Protein AF-A0AAN4WPJ8-F1 (afdb_monomer_lite)

Secondary structure (DSSP, 8-state):
-----PPPSEEE-S-EEEETTEEEEE---EEE-TT-EEEEE--TTSSGGG----SSSEEEEES-HHHHHHH-SEEEEEETTEEEEEE-HHHHHH-HHHIIIII--

Sequence (105 aa):
MAVAEGIPTLELRDPRKRFGKTEIICGANLAVKAGERVAIIGPNGAGKSTIRASGESVLLIEQKLTIAMRISDRALAMGHGSIVFDGTPEGLRENTAVRKEWLEV

pLDDT: mean 72.16, std 12.81, range [36.03, 90.69]

Structure (mmCIF, N/CA/C/O backbone):
data_AF-A0AAN4WPJ8-F1
#
_entry.id   AF-A0AAN4WPJ8-F1
#
loop_
_atom_site.group_PDB
_atom_site.id
_atom_site.type_symbol
_atom_site.label_atom_id
_atom_site.label_alt_id
_atom_site.label_comp_id
_atom_site.label_asym_id
_atom_site.label_entity_id
_atom_site.label_seq_id
_atom_site.pdbx_PDB_ins_code
_atom_site.Cartn_x
_atom_site.Cartn_y
_atom_site.Cartn_z
_atom_site.occupancy
_atom_site.B_iso_or_equiv
_atom_site.auth_seq_id
_atom_site.auth_comp_id
_atom_site.auth_asym_id
_atom_site.auth_atom_id
_atom_site.pdbx_PDB_model_num
ATOM 1 N N . MET A 1 1 ? -11.169 -14.046 27.535 1.00 36.03 1 MET A N 1
ATOM 2 C CA . MET A 1 1 ? -12.168 -13.641 26.525 1.00 36.03 1 MET A CA 1
ATOM 3 C C . MET A 1 1 ? -11.403 -13.248 25.276 1.00 36.03 1 MET A C 1
ATOM 5 O O . MET A 1 1 ? -10.632 -12.302 25.344 1.00 36.03 1 MET A O 1
ATOM 9 N N . ALA A 1 2 ? -11.505 -14.032 24.204 1.00 40.78 2 ALA A N 1
ATOM 10 C CA . ALA A 1 2 ? -10.863 -13.708 22.934 1.00 40.78 2 ALA A CA 1
ATOM 11 C C . ALA A 1 2 ? -11.732 -12.672 22.216 1.00 40.78 2 ALA A C 1
ATOM 13 O O . ALA A 1 2 ? -12.937 -12.879 22.067 1.00 40.78 2 ALA A O 1
ATOM 14 N N . VAL A 1 3 ? -11.143 -11.542 21.834 1.00 43.53 3 VAL A N 1
ATOM 15 C CA . VAL A 1 3 ? -11.810 -10.562 20.977 1.00 43.53 3 VAL A CA 1
ATOM 16 C C . VAL A 1 3 ? -12.030 -11.257 19.637 1.00 43.53 3 VAL A C 1
ATOM 18 O O . VAL A 1 3 ? -11.067 -11.713 19.024 1.00 43.53 3 VAL A O 1
ATOM 21 N N . ALA A 1 4 ? -13.284 -11.414 19.216 1.00 46.00 4 ALA A N 1
ATOM 22 C CA . ALA A 1 4 ? -13.589 -11.916 17.886 1.00 46.00 4 ALA A CA 1
ATOM 23 C C . ALA A 1 4 ? -13.116 -10.861 16.879 1.00 46.00 4 ALA A C 1
ATOM 25 O O . ALA A 1 4 ? -13.798 -9.864 16.644 1.00 46.00 4 ALA A O 1
ATOM 26 N N . GLU A 1 5 ? -11.916 -11.037 16.329 1.00 56.94 5 GLU A N 1
ATOM 27 C CA . GLU A 1 5 ? -11.516 -10.298 15.141 1.00 56.94 5 GLU A CA 1
ATOM 28 C C . GLU A 1 5 ? -12.482 -10.697 14.021 1.00 56.94 5 GLU A C 1
ATOM 30 O O . GLU A 1 5 ? -12.512 -11.849 13.595 1.00 56.94 5 GLU A O 1
ATOM 35 N N . GLY A 1 6 ? -13.360 -9.766 13.637 1.00 60.84 6 GLY A N 1
ATOM 36 C CA . GLY A 1 6 ? -14.425 -10.019 12.669 1.00 60.84 6 GLY A CA 1
ATOM 37 C C . GLY A 1 6 ? -13.895 -10.616 11.363 1.00 60.84 6 GLY A C 1
ATOM 38 O O . GLY A 1 6 ? -12.833 -10.217 10.883 1.00 60.84 6 GLY A O 1
ATOM 39 N N . ILE A 1 7 ? -14.653 -11.565 10.802 1.00 68.19 7 ILE A N 1
ATOM 40 C CA . ILE A 1 7 ? -14.337 -12.239 9.536 1.00 68.19 7 ILE A CA 1
ATOM 41 C C . ILE A 1 7 ? -14.136 -11.169 8.448 1.00 68.19 7 ILE A C 1
ATOM 43 O O . ILE A 1 7 ? -15.015 -10.317 8.284 1.00 68.19 7 ILE A O 1
ATOM 47 N N . PRO A 1 8 ? -13.001 -11.171 7.725 1.00 65.25 8 PRO A N 1
ATOM 48 C CA . PRO A 1 8 ? -12.777 -10.213 6.654 1.00 65.25 8 PRO A CA 1
ATOM 49 C C . PRO A 1 8 ? -13.790 -10.450 5.532 1.00 65.25 8 PRO A C 1
ATOM 51 O O . PRO A 1 8 ? -13.975 -11.577 5.076 1.00 65.25 8 PRO A O 1
ATOM 54 N N . THR A 1 9 ? -14.442 -9.380 5.082 1.00 70.75 9 THR A N 1
ATOM 55 C CA . THR A 1 9 ? -15.376 -9.427 3.948 1.00 70.75 9 THR A CA 1
ATOM 56 C C . THR A 1 9 ? -14.636 -9.637 2.631 1.00 70.75 9 THR A C 1
ATOM 58 O O . THR A 1 9 ? -15.155 -10.262 1.711 1.00 70.75 9 THR A O 1
ATOM 61 N N . LEU A 1 10 ? -13.398 -9.147 2.553 1.00 74.19 10 LEU A N 1
ATOM 62 C CA . LEU A 1 10 ? -12.506 -9.365 1.429 1.00 74.19 10 LEU A CA 1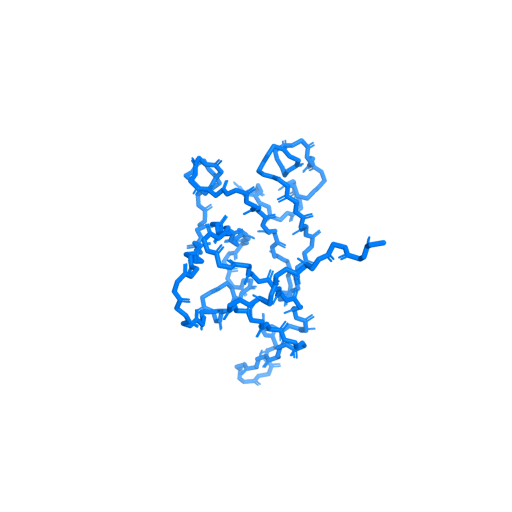
ATOM 63 C C . LEU A 1 10 ? -11.170 -9.894 1.935 1.00 74.19 10 LEU A C 1
ATOM 65 O O . LEU A 1 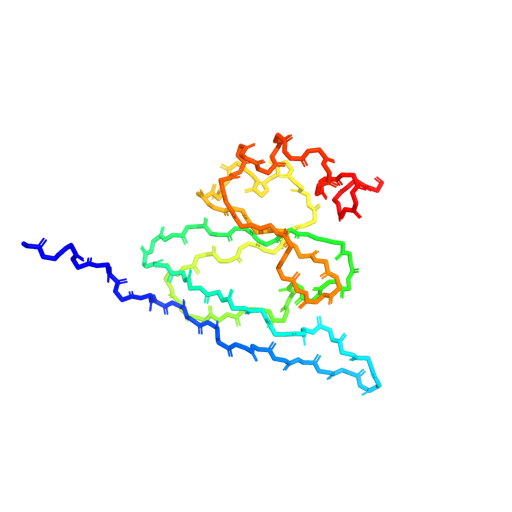10 ? -10.536 -9.286 2.795 1.00 74.19 10 LEU A O 1
ATOM 69 N N . GLU A 1 11 ? -10.711 -10.990 1.342 1.00 80.19 11 GLU A N 1
ATOM 70 C CA . GLU A 1 11 ? -9.386 -11.527 1.593 1.00 80.19 11 GLU A CA 1
ATOM 71 C C . GLU A 1 11 ? -8.681 -11.928 0.293 1.00 80.19 11 GLU A C 1
ATOM 73 O O . GLU A 1 11 ? -9.228 -12.628 -0.558 1.00 80.19 11 GL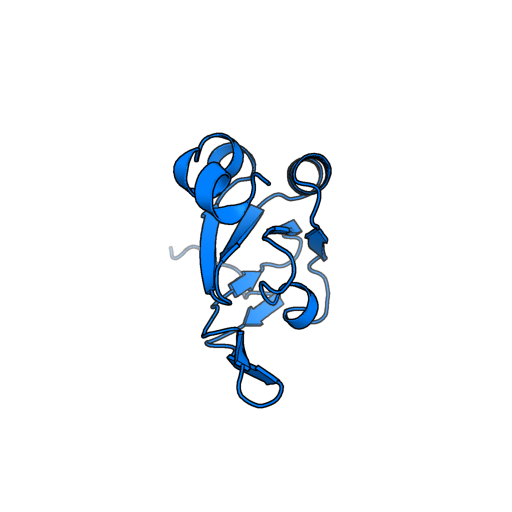U A O 1
ATOM 78 N N . LEU A 1 12 ? -7.435 -11.489 0.159 1.00 76.00 12 LEU A N 1
ATOM 79 C CA . LEU A 1 12 ? -6.490 -11.879 -0.871 1.00 76.00 12 LEU A CA 1
ATOM 80 C C . LEU A 1 12 ? -5.321 -12.580 -0.191 1.00 76.00 12 LEU A C 1
ATOM 82 O O . LEU A 1 12 ? -4.646 -11.998 0.661 1.00 76.00 12 LEU A O 1
ATOM 86 N N . ARG A 1 13 ? -5.078 -13.830 -0.586 1.00 81.75 13 ARG A N 1
ATOM 87 C CA . ARG A 1 13 ? -3.965 -14.649 -0.101 1.00 81.75 13 ARG A CA 1
ATOM 88 C C . ARG A 1 13 ? -3.051 -14.984 -1.268 1.00 81.75 13 ARG A C 1
ATOM 90 O O . ARG A 1 13 ? -3.505 -15.564 -2.248 1.00 81.75 13 ARG A O 1
ATOM 97 N N . ASP A 1 14 ? -1.796 -14.565 -1.158 1.00 81.50 14 ASP A N 1
ATOM 98 C CA . ASP A 1 14 ? -0.732 -14.707 -2.158 1.00 81.50 14 ASP A CA 1
ATOM 99 C C . ASP A 1 14 ? -1.186 -14.500 -3.624 1.00 81.50 14 ASP A C 1
ATOM 101 O O . ASP A 1 14 ? -0.889 -15.326 -4.490 1.00 81.50 14 ASP A O 1
ATOM 105 N N . PRO A 1 15 ? -1.934 -13.425 -3.955 1.00 76.50 15 PRO A N 1
ATOM 106 C CA . PRO A 1 15 ? -2.351 -13.187 -5.324 1.00 76.50 15 PRO A CA 1
ATOM 107 C C . PRO A 1 15 ? -1.122 -12.969 -6.205 1.00 76.50 15 PRO A C 1
ATOM 109 O O . PRO A 1 15 ? -0.236 -12.170 -5.892 1.00 76.50 15 PRO A O 1
ATOM 112 N N . ARG A 1 16 ? -1.097 -13.660 -7.344 1.00 78.38 16 ARG A N 1
ATOM 113 C CA . ARG A 1 16 ? -0.062 -13.526 -8.371 1.00 78.38 16 ARG A CA 1
ATOM 114 C C . ARG A 1 16 ? -0.712 -13.287 -9.719 1.00 78.38 16 ARG A C 1
ATOM 116 O O . ARG A 1 16 ? -1.701 -13.931 -10.070 1.00 78.38 16 ARG A O 1
ATOM 123 N N . LYS A 1 17 ? -0.159 -12.365 -10.504 1.00 73.00 17 LYS A N 1
ATOM 124 C CA . LYS A 1 17 ? -0.647 -12.091 -11.862 1.00 73.00 17 LYS A CA 1
ATOM 125 C C . LYS A 1 17 ? 0.507 -11.781 -12.794 1.00 73.00 17 LYS A C 1
ATOM 127 O O . LYS A 1 17 ? 1.310 -10.896 -12.515 1.00 73.00 17 LYS A O 1
ATOM 132 N N . ARG A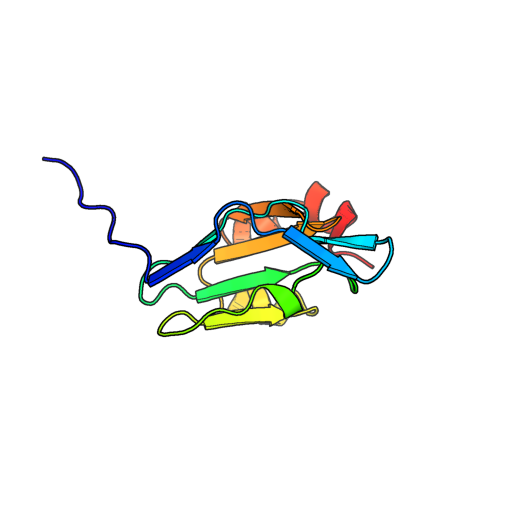 1 18 ? 0.522 -12.455 -13.945 1.00 74.50 18 ARG A N 1
ATOM 133 C CA . ARG A 1 18 ? 1.479 -12.240 -15.034 1.00 74.50 18 ARG A CA 1
ATOM 134 C C . ARG A 1 18 ? 0.765 -11.781 -16.305 1.00 74.50 18 ARG A C 1
ATOM 136 O O . ARG A 1 18 ? -0.319 -12.277 -16.615 1.00 74.50 18 ARG A O 1
ATOM 143 N N . PHE A 1 19 ? 1.393 -10.872 -17.044 1.00 66.38 19 PHE A N 1
ATOM 144 C CA . PHE A 1 19 ? 1.035 -10.520 -18.417 1.00 66.38 19 PHE A CA 1
ATOM 145 C C . PHE A 1 19 ? 2.261 -10.751 -19.307 1.00 66.38 19 PHE A C 1
ATOM 147 O O . PHE A 1 19 ? 3.282 -10.077 -19.171 1.00 66.38 19 PHE A O 1
ATOM 154 N N . GLY A 1 20 ? 2.191 -11.750 -20.191 1.00 83.19 20 GLY A N 1
ATOM 155 C CA . GLY A 1 20 ? 3.355 -12.191 -20.963 1.00 83.19 20 GLY A CA 1
ATOM 156 C C . GLY A 1 20 ? 4.483 -12.677 -20.047 1.00 83.19 20 GLY A C 1
ATOM 157 O O . GLY A 1 20 ? 4.288 -13.597 -19.256 1.00 83.19 20 GLY A O 1
ATOM 158 N N . LYS A 1 21 ? 5.663 -12.054 -20.141 1.00 81.75 21 LYS A N 1
ATOM 159 C CA . LYS A 1 21 ? 6.826 -12.389 -19.298 1.00 81.75 21 LYS A CA 1
ATOM 160 C C . LYS A 1 21 ? 6.829 -11.651 -17.951 1.00 81.75 21 LYS A C 1
ATOM 162 O O . LYS A 1 21 ? 7.468 -12.116 -17.010 1.00 81.75 21 LYS A O 1
ATOM 167 N N . THR A 1 22 ? 6.087 -10.553 -17.833 1.00 68.50 22 THR A N 1
ATOM 168 C CA . THR A 1 22 ? 6.153 -9.643 -16.683 1.00 68.50 22 THR A CA 1
ATOM 169 C C . THR A 1 22 ? 5.153 -10.033 -15.600 1.00 68.50 22 THR A C 1
ATOM 171 O O . THR A 1 22 ? 3.954 -10.148 -15.865 1.00 68.50 22 THR A O 1
ATOM 174 N N . GLU A 1 23 ? 5.638 -10.225 -14.375 1.00 73.19 23 GLU A N 1
ATOM 175 C CA . GLU A 1 23 ? 4.801 -10.387 -13.181 1.00 73.19 23 GLU A CA 1
ATOM 176 C C . GLU A 1 23 ? 4.422 -9.008 -12.635 1.00 73.19 23 GLU A C 1
ATOM 178 O O . GLU A 1 23 ? 5.286 -8.161 -12.435 1.00 73.19 23 GLU A O 1
ATOM 183 N N . ILE A 1 24 ? 3.122 -8.770 -12.471 1.00 70.62 24 ILE A N 1
ATOM 184 C CA . ILE A 1 24 ? 2.549 -7.481 -12.060 1.00 70.62 24 ILE A CA 1
ATOM 185 C C . ILE A 1 24 ? 2.036 -7.524 -10.615 1.00 70.62 24 ILE A C 1
ATOM 187 O O . ILE A 1 24 ? 2.040 -6.497 -9.945 1.00 70.62 24 ILE A O 1
ATOM 191 N N . ILE A 1 25 ? 1.605 -8.691 -10.124 1.00 75.31 25 ILE A N 1
ATOM 192 C CA . ILE A 1 25 ? 1.371 -8.929 -8.692 1.00 75.31 25 ILE A CA 1
ATOM 193 C C . ILE A 1 25 ? 2.268 -10.087 -8.267 1.00 75.31 25 ILE A C 1
ATOM 195 O O . ILE A 1 25 ? 2.210 -11.143 -8.900 1.00 75.31 25 ILE A O 1
ATOM 199 N N . CYS A 1 26 ? 3.036 -9.887 -7.197 1.00 82.38 26 CYS A N 1
ATOM 200 C CA . CYS A 1 26 ? 4.124 -10.762 -6.755 1.00 82.38 26 CYS A CA 1
ATOM 201 C C . CYS A 1 26 ? 3.854 -11.440 -5.394 1.00 82.38 26 CYS A C 1
ATOM 203 O O . CYS A 1 26 ? 4.803 -11.836 -4.718 1.00 82.38 26 CYS A O 1
ATOM 205 N N . GLY A 1 27 ? 2.585 -11.593 -4.988 1.00 73.62 27 GLY A N 1
ATOM 206 C CA . GLY A 1 27 ? 2.204 -12.193 -3.701 1.00 73.62 27 GLY A CA 1
ATOM 207 C C . GLY A 1 27 ? 1.793 -11.173 -2.635 1.00 73.62 27 GLY A C 1
ATOM 208 O O . GLY A 1 27 ? 2.426 -11.057 -1.588 1.00 73.62 27 GLY A O 1
ATOM 209 N N . ALA A 1 28 ? 0.729 -10.406 -2.896 1.00 75.56 28 ALA A N 1
ATOM 210 C CA . ALA A 1 28 ? 0.247 -9.347 -2.001 1.00 75.56 28 ALA A CA 1
ATOM 211 C C . ALA A 1 28 ? -0.913 -9.811 -1.097 1.00 75.56 28 ALA A C 1
ATOM 213 O O . ALA A 1 28 ? -2.057 -9.877 -1.539 1.00 75.56 28 ALA A O 1
ATOM 214 N N . ASN A 1 29 ? -0.645 -10.107 0.175 1.00 79.25 29 ASN A N 1
ATOM 215 C CA . ASN A 1 29 ? -1.701 -10.494 1.118 1.00 79.25 29 ASN A CA 1
ATOM 216 C C . ASN A 1 29 ? -2.488 -9.268 1.604 1.00 79.25 29 ASN A C 1
ATOM 218 O O . ASN A 1 29 ? -1.887 -8.298 2.059 1.00 79.25 29 ASN A O 1
ATOM 222 N N . LEU A 1 30 ? -3.819 -9.317 1.536 1.00 81.56 30 LEU A N 1
ATOM 223 C CA . LEU A 1 30 ? -4.698 -8.231 1.975 1.00 81.56 30 LEU A CA 1
ATOM 224 C C . LEU A 1 30 ? -5.976 -8.797 2.590 1.00 81.56 30 LEU A C 1
ATOM 226 O O . LEU A 1 30 ? -6.687 -9.545 1.935 1.00 81.56 30 LEU A O 1
ATOM 230 N N . ALA A 1 31 ? -6.304 -8.378 3.807 1.00 83.12 31 ALA A N 1
ATOM 231 C CA . ALA A 1 31 ? -7.608 -8.605 4.418 1.00 83.12 31 ALA A CA 1
ATOM 232 C C . ALA A 1 31 ? -8.277 -7.255 4.701 1.00 83.12 31 ALA A C 1
ATOM 234 O O . ALA A 1 31 ? -7.640 -6.355 5.260 1.00 83.12 31 ALA A O 1
ATOM 235 N N . VAL A 1 32 ? -9.544 -7.130 4.306 1.00 77.38 32 VAL A N 1
ATOM 236 C CA . VAL A 1 32 ? -10.378 -5.942 4.511 1.00 77.38 32 VAL A CA 1
ATOM 237 C C . VAL A 1 32 ? -11.642 -6.350 5.259 1.00 77.38 32 VAL A C 1
ATOM 239 O O . VAL A 1 32 ? -12.367 -7.263 4.850 1.00 77.38 32 VAL A O 1
ATOM 242 N N . LYS A 1 33 ? -11.891 -5.682 6.383 1.00 78.94 33 LYS A N 1
ATOM 243 C CA . LYS A 1 33 ? -13.055 -5.913 7.241 1.00 78.94 33 LYS A CA 1
ATOM 244 C C . LYS A 1 33 ? -14.296 -5.225 6.664 1.00 78.94 33 LYS A C 1
ATOM 246 O O . LYS A 1 33 ? -14.200 -4.263 5.900 1.00 78.94 33 LYS A O 1
ATOM 251 N N . ALA A 1 34 ? -15.475 -5.704 7.055 1.00 75.75 34 ALA A N 1
ATOM 252 C CA . ALA A 1 34 ? -16.739 -5.063 6.696 1.00 75.75 34 ALA A CA 1
ATOM 253 C C . ALA A 1 34 ? -16.728 -3.575 7.097 1.00 75.75 34 ALA A C 1
ATOM 255 O O . ALA A 1 34 ? -16.414 -3.242 8.241 1.00 75.75 34 ALA A O 1
ATOM 256 N N . GLY A 1 35 ? -17.065 -2.685 6.159 1.00 70.25 35 GLY A N 1
ATOM 257 C CA . GLY A 1 35 ? -17.099 -1.236 6.391 1.00 70.25 35 GLY A CA 1
ATOM 258 C C . GLY A 1 35 ? -15.734 -0.531 6.416 1.00 70.25 35 GLY A C 1
ATOM 259 O O . GLY A 1 35 ? -15.700 0.689 6.559 1.00 70.25 35 GLY A O 1
ATOM 260 N N 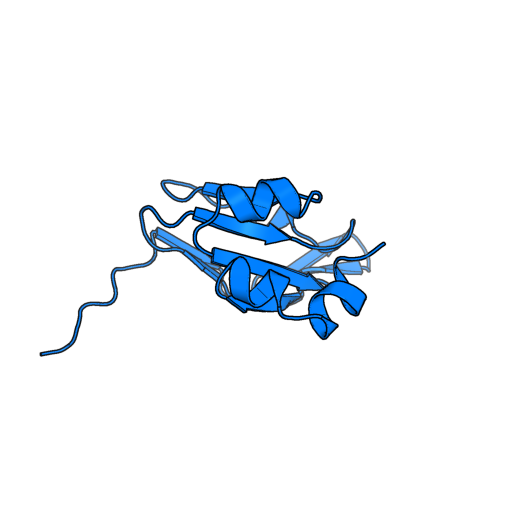. GLU A 1 36 ? -14.618 -1.249 6.248 1.00 71.06 36 GLU A N 1
ATOM 261 C CA . GLU A 1 36 ? -13.275 -0.661 6.184 1.00 71.06 36 GLU A CA 1
ATOM 262 C C . GLU A 1 36 ? -13.030 -0.012 4.809 1.00 71.06 36 GLU A C 1
ATOM 264 O O . GLU A 1 36 ? -13.220 -0.631 3.755 1.00 71.06 36 GLU A O 1
ATOM 269 N N . ARG A 1 37 ? -12.596 1.256 4.804 1.00 70.94 37 ARG A N 1
ATOM 270 C CA . ARG A 1 37 ? -12.221 1.980 3.579 1.00 70.94 37 ARG A CA 1
ATOM 271 C C . ARG A 1 37 ? -10.711 1.921 3.396 1.00 70.94 37 ARG A C 1
ATOM 273 O O . ARG A 1 37 ? -9.968 2.559 4.145 1.00 70.94 37 ARG A O 1
ATOM 280 N N . VAL A 1 38 ? -10.259 1.195 2.376 1.00 77.38 38 VAL A N 1
ATOM 281 C CA . VAL A 1 38 ? -8.831 0.966 2.113 1.00 77.38 38 VAL A CA 1
ATOM 282 C C . VAL A 1 38 ? -8.425 1.633 0.805 1.00 77.38 38 VAL A C 1
ATOM 284 O O . VAL A 1 38 ? -9.047 1.421 -0.237 1.00 77.38 38 VAL A O 1
ATOM 287 N N . ALA A 1 39 ? -7.355 2.424 0.843 1.00 79.00 39 ALA A N 1
ATOM 288 C CA . ALA A 1 39 ? -6.728 2.967 -0.355 1.00 79.00 39 ALA A CA 1
ATOM 289 C C . ALA A 1 39 ? -5.443 2.208 -0.691 1.00 79.00 39 ALA A C 1
ATOM 291 O O . ALA A 1 39 ? -4.579 2.049 0.164 1.00 79.00 39 ALA A O 1
ATOM 292 N N . ILE A 1 40 ? -5.293 1.798 -1.950 1.00 78.88 40 ILE A N 1
ATOM 293 C CA . ILE A 1 40 ? -4.038 1.300 -2.512 1.00 78.88 40 ILE A CA 1
ATOM 294 C C . ILE A 1 40 ? -3.439 2.382 -3.400 1.00 78.88 40 ILE A C 1
ATOM 296 O O . ILE A 1 40 ? -4.039 2.819 -4.387 1.00 78.88 40 ILE A O 1
ATOM 300 N N . ILE A 1 41 ? -2.217 2.770 -3.062 1.00 81.44 41 ILE A N 1
ATOM 301 C CA . ILE A 1 41 ? -1.474 3.860 -3.682 1.00 81.44 41 ILE A CA 1
ATOM 302 C C . ILE A 1 41 ? -0.158 3.292 -4.220 1.00 81.44 41 ILE A C 1
ATOM 304 O O . ILE A 1 41 ? 0.405 2.356 -3.667 1.00 81.44 41 ILE A O 1
ATOM 308 N N . GLY A 1 42 ? 0.329 3.811 -5.340 1.00 73.75 42 GLY A N 1
ATOM 309 C CA . GLY A 1 42 ? 1.572 3.340 -5.950 1.00 73.75 42 GLY A CA 1
ATOM 310 C C . GLY A 1 42 ? 1.735 3.834 -7.385 1.00 73.75 42 GLY A C 1
ATOM 311 O O . GLY A 1 42 ? 0.768 4.335 -7.982 1.00 73.75 42 GLY A O 1
ATOM 312 N N . PRO A 1 43 ? 2.918 3.658 -7.987 1.00 72.50 43 PRO A N 1
ATOM 313 C CA . PRO A 1 43 ? 3.214 4.162 -9.322 1.00 72.50 43 PRO A CA 1
ATOM 314 C C . PRO A 1 43 ? 2.389 3.443 -10.402 1.00 72.50 43 PRO A C 1
ATOM 316 O O . PRO A 1 43 ? 1.733 2.418 -10.158 1.00 72.50 43 PRO A O 1
ATOM 319 N N . ASN A 1 44 ? 2.363 3.998 -11.617 1.00 73.06 44 ASN A N 1
ATOM 320 C CA . ASN A 1 44 ? 1.728 3.328 -12.756 1.00 73.06 44 ASN A CA 1
ATOM 321 C C . ASN A 1 44 ? 2.424 1.987 -13.016 1.00 73.06 44 ASN A C 1
ATOM 323 O O . ASN A 1 44 ? 3.636 1.875 -12.887 1.00 73.06 44 ASN A O 1
ATOM 327 N N . GLY A 1 45 ? 1.644 0.950 -13.324 1.00 64.19 45 GLY A N 1
ATOM 328 C CA . GLY A 1 45 ? 2.174 -0.406 -13.503 1.00 64.19 45 GLY A CA 1
ATOM 329 C C . GLY A 1 45 ? 2.385 -1.216 -12.215 1.00 64.19 45 GLY A C 1
ATOM 330 O O . GLY A 1 45 ? 2.628 -2.410 -12.315 1.00 64.19 45 GLY A O 1
ATOM 331 N N . ALA A 1 46 ? 2.183 -0.648 -11.016 1.00 66.12 46 ALA A N 1
ATOM 332 C CA . ALA A 1 46 ? 2.337 -1.370 -9.739 1.00 66.12 46 ALA A CA 1
ATOM 333 C C . ALA A 1 46 ? 1.269 -2.452 -9.448 1.00 66.12 46 ALA A C 1
ATOM 335 O O . ALA A 1 46 ? 1.250 -3.020 -8.364 1.00 66.12 46 ALA A O 1
ATOM 336 N N . GLY A 1 47 ? 0.338 -2.706 -10.374 1.00 61.38 47 GLY A N 1
ATOM 337 C CA . GLY A 1 47 ? -0.666 -3.772 -10.243 1.00 61.38 47 GLY A CA 1
ATOM 338 C C . GLY A 1 47 ? -1.974 -3.408 -9.532 1.00 61.38 47 GLY A C 1
ATOM 339 O O . GLY A 1 47 ? -2.871 -4.244 -9.475 1.00 61.38 47 GLY A O 1
ATOM 340 N N . LYS A 1 48 ? -2.147 -2.155 -9.090 1.00 71.00 48 LYS A N 1
ATOM 341 C CA . LYS A 1 48 ? -3.307 -1.682 -8.303 1.00 71.00 48 LYS A CA 1
ATOM 342 C C . LYS A 1 48 ? -4.684 -2.055 -8.889 1.00 71.00 48 LYS A C 1
ATOM 344 O O . LYS A 1 48 ? -5.524 -2.593 -8.178 1.00 71.00 48 LYS A O 1
ATOM 349 N N . SER A 1 49 ? -4.906 -1.842 -10.193 1.00 58.78 49 SER A N 1
ATOM 350 C CA . SER A 1 49 ? -6.188 -2.130 -10.875 1.00 58.78 49 SER A CA 1
ATOM 351 C C . SER A 1 49 ? -6.577 -3.611 -10.905 1.00 58.78 49 SER A C 1
ATOM 353 O O . SER A 1 49 ? -7.726 -3.940 -11.178 1.00 58.78 49 SER A O 1
ATOM 355 N N . THR A 1 50 ? -5.630 -4.501 -10.613 1.00 54.75 50 THR A N 1
ATOM 356 C CA . THR A 1 50 ? -5.815 -5.956 -10.658 1.00 54.75 50 THR A CA 1
ATOM 357 C C . THR A 1 50 ? -6.347 -6.513 -9.322 1.00 54.75 50 THR A C 1
ATOM 359 O O . THR A 1 50 ? -6.759 -7.663 -9.270 1.00 54.75 50 THR A O 1
ATOM 362 N N . ILE A 1 51 ? -6.385 -5.706 -8.250 1.00 60.81 51 ILE A N 1
ATOM 363 C CA . ILE A 1 51 ? -6.692 -6.137 -6.866 1.00 60.81 51 ILE A CA 1
ATOM 364 C C . ILE A 1 51 ? -8.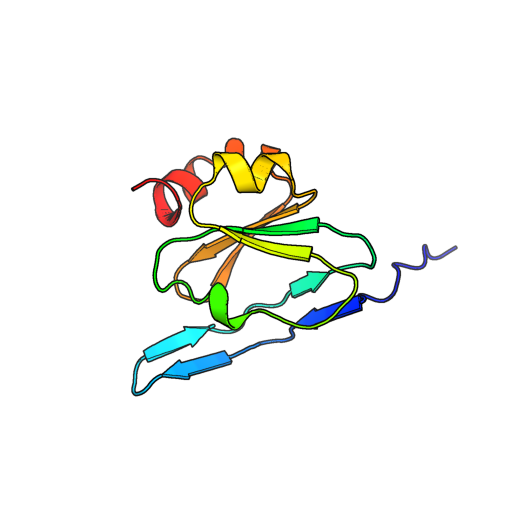199 -6.087 -6.514 1.00 60.81 51 ILE A C 1
ATOM 366 O O . ILE A 1 51 ? -8.608 -6.476 -5.425 1.00 60.81 51 ILE A O 1
ATOM 370 N N . ARG A 1 52 ? -9.077 -5.652 -7.425 1.00 53.31 52 ARG A N 1
ATOM 371 C CA . ARG A 1 52 ? -10.515 -5.505 -7.129 1.00 53.31 52 ARG A CA 1
ATOM 372 C C . ARG A 1 52 ? -11.208 -6.840 -6.824 1.00 53.31 52 ARG A C 1
ATOM 374 O O . ARG A 1 52 ? -11.275 -7.707 -7.690 1.00 53.31 52 ARG A O 1
ATOM 381 N N . ALA A 1 53 ? -11.842 -6.924 -5.658 1.00 47.22 53 ALA A N 1
ATOM 382 C CA . ALA A 1 53 ? -12.807 -7.964 -5.320 1.00 47.22 53 ALA A CA 1
ATOM 383 C C . ALA A 1 53 ? -14.021 -7.372 -4.570 1.00 47.22 53 ALA A C 1
ATOM 385 O O . ALA A 1 53 ? -13.920 -6.353 -3.889 1.00 47.22 53 ALA A O 1
ATOM 386 N N . SER A 1 54 ? -15.185 -7.971 -4.830 1.00 41.22 54 SER A N 1
ATOM 387 C CA . SER A 1 54 ? -16.538 -7.664 -4.326 1.00 41.22 54 SER A CA 1
ATOM 388 C C . SER A 1 54 ? -16.703 -8.064 -2.856 1.00 41.22 54 SER A C 1
ATOM 390 O O . SER A 1 54 ? -16.085 -9.044 -2.465 1.00 41.22 54 SER A O 1
ATOM 392 N N . GLY A 1 55 ? -17.549 -7.476 -2.009 1.00 47.28 55 GLY A N 1
ATOM 393 C CA . GLY A 1 55 ? -18.446 -6.313 -2.020 1.00 47.28 55 GLY A CA 1
ATOM 394 C C . GLY A 1 55 ? -18.578 -5.858 -0.548 1.00 47.28 55 GLY A C 1
ATOM 395 O O . GLY A 1 55 ? -18.035 -6.510 0.324 1.00 47.28 55 GLY A O 1
ATOM 396 N N . GLU A 1 56 ? -19.191 -4.713 -0.255 1.00 46.22 56 GLU A N 1
ATOM 397 C CA . GLU A 1 56 ? -19.223 -4.034 1.070 1.00 46.22 56 GLU A CA 1
ATOM 398 C C . GLU A 1 56 ? -17.936 -3.326 1.559 1.00 46.22 56 GLU A C 1
ATOM 400 O O . GLU A 1 56 ? -18.037 -2.432 2.400 1.00 46.22 56 GLU A O 1
ATOM 405 N N . SER A 1 57 ? -16.754 -3.593 0.991 1.00 50.91 57 SER A N 1
ATOM 406 C CA . SER A 1 57 ? -15.533 -2.789 1.211 1.00 50.91 57 SER A CA 1
ATOM 407 C C . SER A 1 57 ? -15.195 -1.906 0.005 1.00 50.91 57 SER A C 1
ATOM 409 O O . SER A 1 57 ? -15.191 -2.381 -1.134 1.00 50.91 57 SER A O 1
ATOM 411 N N . VAL A 1 58 ? -14.864 -0.628 0.229 1.00 53.69 58 VAL A N 1
ATOM 412 C CA . VAL A 1 58 ? -14.459 0.288 -0.853 1.00 53.69 58 VAL A CA 1
ATOM 413 C C . VAL A 1 58 ? -12.940 0.269 -0.985 1.00 53.69 58 VAL A C 1
ATOM 415 O O . VAL A 1 58 ? -12.231 0.865 -0.176 1.00 53.69 58 VAL A O 1
ATOM 418 N N . LEU A 1 59 ? -12.455 -0.404 -2.031 1.00 61.62 59 LEU A N 1
ATOM 419 C CA . LEU A 1 59 ? -11.055 -0.359 -2.439 1.00 61.62 59 LEU A CA 1
ATOM 420 C C . LEU A 1 59 ? -10.833 0.793 -3.424 1.00 61.62 59 LEU A C 1
ATOM 422 O O . LEU A 1 59 ? -11.277 0.746 -4.576 1.00 61.62 59 LEU A O 1
ATOM 426 N N . LEU A 1 60 ? -10.123 1.819 -2.967 1.00 60.25 60 LEU A N 1
ATOM 427 C CA . LEU A 1 60 ? -9.745 2.965 -3.786 1.00 60.25 60 LEU A CA 1
ATOM 428 C C . LEU A 1 60 ? -8.372 2.721 -4.392 1.00 60.25 60 LEU A C 1
ATOM 430 O O . LEU A 1 60 ? -7.389 2.534 -3.681 1.00 60.25 60 LEU A O 1
ATOM 434 N N . ILE A 1 61 ? -8.310 2.736 -5.716 1.00 62.50 61 ILE A N 1
ATOM 435 C CA . ILE A 1 61 ? -7.068 2.620 -6.472 1.00 62.50 61 ILE A CA 1
ATOM 436 C C . ILE A 1 61 ? -6.807 3.989 -7.069 1.00 62.50 61 ILE A C 1
ATOM 438 O O . ILE A 1 61 ? -7.467 4.370 -8.031 1.00 62.50 61 ILE A O 1
ATOM 442 N N . GLU A 1 62 ? -5.883 4.735 -6.473 1.00 65.81 62 GLU A N 1
ATOM 443 C CA . GLU A 1 62 ? -5.725 6.155 -6.778 1.00 65.81 62 GLU A CA 1
ATOM 444 C C . GLU A 1 62 ? -4.245 6.525 -6.929 1.00 65.81 62 GLU A C 1
ATOM 446 O O . GLU A 1 62 ? -3.391 6.059 -6.173 1.00 65.81 62 GLU A O 1
ATOM 451 N N . GLN A 1 63 ? -3.929 7.349 -7.935 1.00 58.84 63 GLN A N 1
ATOM 452 C CA . GLN A 1 63 ? -2.582 7.908 -8.114 1.00 58.84 63 GLN A CA 1
ATOM 453 C C . GLN A 1 63 ? -2.396 9.217 -7.345 1.00 58.84 63 GLN A C 1
ATOM 455 O O . GLN A 1 63 ? -1.268 9.611 -7.059 1.00 58.84 63 GLN A O 1
ATOM 460 N N . LYS A 1 64 ? -3.487 9.898 -6.982 1.00 64.25 64 LYS A N 1
ATOM 461 C CA . LYS A 1 64 ? -3.435 11.173 -6.273 1.00 64.25 64 LYS A CA 1
ATOM 462 C C . LYS A 1 64 ? -3.554 10.975 -4.761 1.00 64.25 64 LYS A C 1
ATOM 464 O O . LYS A 1 64 ? -4.646 10.974 -4.190 1.00 64.25 64 LYS A O 1
ATOM 469 N N . LEU A 1 65 ? -2.390 10.879 -4.117 1.00 60.72 65 LEU A N 1
ATOM 470 C CA . LEU A 1 65 ? -2.168 10.792 -2.664 1.00 60.72 65 LEU A CA 1
ATOM 471 C C . LEU A 1 65 ? -3.162 11.634 -1.837 1.00 60.72 65 LEU A C 1
ATOM 473 O O . LEU A 1 65 ? -3.763 11.145 -0.883 1.00 60.72 65 LEU A O 1
ATOM 477 N N . THR A 1 66 ? -3.390 12.894 -2.220 1.00 59.88 66 THR A N 1
ATOM 478 C CA . THR A 1 66 ? -4.227 13.844 -1.467 1.00 59.88 66 THR A CA 1
ATOM 479 C C . THR A 1 66 ? -5.687 13.414 -1.320 1.00 59.88 66 THR A C 1
ATOM 481 O O . THR A 1 66 ? -6.294 13.693 -0.288 1.00 59.88 66 THR A O 1
ATOM 484 N N . ILE A 1 67 ? -6.259 12.753 -2.331 1.00 61.62 67 ILE A N 1
ATOM 485 C CA . ILE A 1 67 ? -7.652 12.288 -2.288 1.00 61.62 67 ILE A CA 1
ATOM 486 C C . ILE A 1 67 ? -7.719 10.993 -1.495 1.00 61.62 67 ILE A C 1
ATOM 488 O O . ILE A 1 67 ? -8.500 10.924 -0.550 1.00 61.62 67 ILE A O 1
ATOM 492 N N . ALA A 1 68 ? -6.850 10.030 -1.822 1.00 62.00 68 ALA A N 1
ATOM 493 C CA . ALA A 1 68 ? -6.781 8.727 -1.168 1.00 62.00 68 ALA A CA 1
ATOM 494 C C . ALA A 1 68 ? -6.772 8.864 0.360 1.00 62.00 68 ALA A C 1
ATOM 496 O O . ALA A 1 68 ? -7.616 8.302 1.048 1.00 62.00 68 ALA A O 1
ATOM 497 N N . MET A 1 69 ? -5.909 9.738 0.876 1.00 66.00 69 MET A N 1
ATOM 498 C CA . MET A 1 69 ? -5.740 9.928 2.312 1.00 66.00 69 MET A CA 1
ATOM 499 C C . MET A 1 69 ? -6.903 10.642 3.024 1.00 66.00 69 MET A C 1
ATOM 501 O O . MET A 1 69 ? -6.925 10.646 4.250 1.00 66.00 69 MET A O 1
ATOM 505 N N . ARG A 1 70 ? -7.821 11.313 2.310 1.00 64.88 70 ARG A N 1
ATOM 506 C CA . ARG A 1 70 ? -8.985 11.990 2.927 1.00 64.88 70 ARG A CA 1
ATOM 507 C C . ARG A 1 70 ? -10.180 11.063 3.116 1.00 64.88 70 ARG A C 1
ATOM 509 O O . ARG A 1 70 ? -11.076 11.398 3.881 1.00 64.88 70 ARG A O 1
ATOM 516 N N . ILE A 1 71 ? -10.223 9.956 2.383 1.00 66.50 71 ILE A N 1
ATOM 517 C CA . ILE A 1 71 ? -11.415 9.107 2.267 1.00 66.50 71 ILE A CA 1
ATOM 518 C C . ILE A 1 71 ? -11.175 7.665 2.731 1.00 66.50 71 ILE A C 1
ATOM 520 O O . ILE A 1 71 ? -12.134 6.902 2.815 1.00 66.50 71 ILE A O 1
ATOM 524 N N . SER A 1 72 ? -9.925 7.294 3.026 1.00 68.25 72 SER A N 1
ATOM 525 C CA . SER A 1 72 ? -9.551 5.972 3.531 1.00 68.25 72 SER A CA 1
ATOM 526 C C . SER A 1 72 ? -9.276 5.988 5.031 1.00 68.25 72 SER A C 1
ATOM 528 O O . SER A 1 72 ? -8.619 6.905 5.519 1.00 68.25 72 SER A O 1
ATOM 530 N N . ASP A 1 73 ? -9.670 4.925 5.723 1.00 75.88 73 ASP A N 1
ATOM 531 C CA . ASP A 1 73 ? -9.280 4.663 7.114 1.00 75.88 73 ASP A CA 1
ATOM 532 C C . ASP A 1 73 ? -7.896 3.990 7.184 1.00 75.88 73 ASP A C 1
ATOM 534 O O . ASP A 1 73 ? -7.166 4.143 8.163 1.00 75.88 73 ASP A O 1
ATOM 538 N N . ARG A 1 74 ? -7.501 3.297 6.107 1.00 80.88 74 ARG A N 1
ATOM 539 C CA . ARG A 1 74 ? -6.222 2.591 5.965 1.00 80.88 74 ARG A CA 1
ATOM 540 C C . ARG A 1 74 ? -5.621 2.818 4.582 1.00 80.88 74 ARG A C 1
ATOM 542 O O . ARG A 1 74 ? -6.330 2.816 3.574 1.00 80.88 74 ARG A O 1
ATOM 549 N N . ALA A 1 75 ? -4.310 3.003 4.537 1.00 83.62 75 ALA A N 1
ATOM 550 C CA . ALA A 1 75 ? -3.548 3.221 3.321 1.00 83.62 75 ALA A CA 1
ATOM 551 C C . ALA A 1 75 ? -2.519 2.104 3.126 1.00 83.62 75 ALA A C 1
ATOM 553 O O . ALA A 1 75 ? -1.763 1.757 4.032 1.00 83.62 75 ALA A O 1
ATOM 554 N N . LEU A 1 76 ? -2.475 1.584 1.907 1.00 85.88 76 LEU A N 1
ATOM 555 C CA . LEU A 1 76 ? -1.497 0.621 1.434 1.00 85.88 76 LEU A CA 1
ATOM 556 C C . LEU A 1 76 ? -0.659 1.293 0.352 1.00 85.88 76 LEU A C 1
ATOM 558 O O . LEU A 1 76 ? -1.214 1.908 -0.562 1.00 85.88 76 LEU A O 1
ATOM 562 N N . ALA A 1 77 ? 0.662 1.150 0.419 1.00 84.31 77 ALA A N 1
ATOM 563 C CA . ALA A 1 77 ? 1.526 1.496 -0.705 1.00 84.31 77 ALA A CA 1
ATOM 564 C C . ALA A 1 77 ? 1.977 0.222 -1.419 1.00 84.31 77 ALA A C 1
ATOM 566 O O . ALA A 1 77 ? 2.331 -0.762 -0.770 1.00 84.31 77 ALA A O 1
ATOM 567 N N . MET A 1 78 ? 1.982 0.245 -2.750 1.00 83.19 78 MET A N 1
ATOM 568 C CA . MET A 1 78 ? 2.469 -0.842 -3.592 1.00 83.19 78 MET A CA 1
ATOM 569 C C . MET A 1 78 ? 3.690 -0.426 -4.407 1.00 83.19 78 MET A C 1
ATOM 571 O O . MET A 1 78 ? 3.668 0.600 -5.086 1.00 83.19 78 MET A O 1
ATOM 575 N N . GLY A 1 79 ? 4.701 -1.292 -4.409 1.00 79.81 79 GLY A N 1
ATOM 576 C CA . GLY A 1 79 ? 5.916 -1.197 -5.213 1.00 79.81 79 GLY A CA 1
ATOM 577 C C . GLY A 1 79 ? 6.272 -2.569 -5.786 1.00 79.81 79 GLY A C 1
ATOM 578 O O . GLY A 1 79 ? 6.127 -3.578 -5.103 1.00 79.81 79 GLY A O 1
ATOM 579 N N . HIS A 1 80 ? 6.678 -2.628 -7.059 1.00 83.25 80 HIS A N 1
ATOM 580 C CA . HIS A 1 80 ? 7.048 -3.878 -7.756 1.00 83.25 80 HIS A CA 1
ATOM 581 C C . HIS A 1 80 ? 6.049 -5.047 -7.606 1.00 83.25 80 HIS A C 1
ATOM 583 O O . HIS A 1 80 ? 6.439 -6.210 -7.538 1.00 83.25 80 HIS A O 1
ATOM 589 N N . GLY A 1 81 ? 4.748 -4.749 -7.552 1.00 72.56 81 GLY A N 1
ATOM 590 C CA . GLY A 1 81 ? 3.703 -5.771 -7.430 1.00 72.56 81 GLY A CA 1
ATOM 591 C C . GLY A 1 81 ? 3.510 -6.338 -6.020 1.00 72.56 81 GLY A C 1
ATOM 592 O O . GLY A 1 81 ? 2.754 -7.298 -5.861 1.00 72.56 81 GLY A O 1
ATOM 593 N N . SER A 1 82 ? 4.139 -5.733 -5.011 1.00 79.94 82 SER A N 1
ATOM 594 C CA . SER A 1 82 ? 4.030 -6.101 -3.597 1.00 79.94 82 SER A CA 1
ATOM 595 C C . SER A 1 82 ? 3.563 -4.916 -2.755 1.00 79.94 82 SER A C 1
ATOM 597 O O . SER A 1 82 ? 3.773 -3.759 -3.121 1.00 79.94 82 SER A O 1
ATOM 599 N N . ILE A 1 83 ? 2.929 -5.198 -1.615 1.00 85.75 83 ILE A N 1
ATOM 600 C CA . ILE A 1 83 ? 2.620 -4.176 -0.609 1.00 85.75 83 ILE A CA 1
ATOM 601 C C . ILE A 1 83 ? 3.923 -3.831 0.118 1.00 85.75 83 ILE A C 1
ATOM 603 O O . ILE A 1 83 ? 4.561 -4.707 0.696 1.00 85.75 83 ILE A O 1
ATOM 607 N N . VAL A 1 84 ? 4.318 -2.561 0.058 1.00 89.81 84 VAL A N 1
ATOM 608 C CA . VAL A 1 84 ? 5.538 -2.016 0.681 1.00 89.81 84 VAL A CA 1
ATOM 609 C C . VAL A 1 84 ? 5.232 -1.152 1.908 1.00 89.81 84 VAL A C 1
ATOM 611 O O . VAL A 1 84 ? 6.132 -0.817 2.671 1.00 89.81 84 VAL A O 1
ATOM 614 N N . PHE A 1 85 ? 3.961 -0.803 2.121 1.00 90.69 85 PHE A N 1
ATOM 615 C CA . PHE A 1 85 ? 3.474 -0.147 3.332 1.00 90.69 85 PHE A CA 1
ATOM 616 C C . PHE A 1 85 ? 2.036 -0.560 3.615 1.00 90.69 85 PHE A C 1
ATOM 618 O O . PHE A 1 85 ? 1.233 -0.658 2.686 1.00 90.69 85 PHE A O 1
ATOM 625 N N . ASP A 1 86 ? 1.717 -0.711 4.897 1.00 89.62 86 ASP A N 1
ATOM 626 C CA . ASP A 1 86 ? 0.377 -0.980 5.398 1.00 89.62 86 ASP A CA 1
ATOM 627 C C . ASP A 1 86 ? 0.171 -0.259 6.736 1.00 89.62 86 ASP A C 1
ATOM 629 O O . ASP A 1 86 ? 0.887 -0.519 7.704 1.00 89.62 86 ASP A O 1
ATOM 633 N N . GLY A 1 87 ? -0.764 0.689 6.785 1.00 87.62 87 GLY A N 1
ATOM 634 C CA . GLY A 1 87 ? -1.011 1.464 7.995 1.00 87.62 87 GLY A CA 1
ATOM 635 C C . GLY A 1 87 ? -2.028 2.582 7.808 1.00 87.62 87 GLY A C 1
ATOM 636 O O . GLY A 1 87 ? -2.845 2.570 6.888 1.00 87.62 87 GLY A O 1
ATOM 637 N N . THR A 1 88 ? -1.997 3.573 8.698 1.00 88.75 88 THR A N 1
ATOM 638 C CA . THR A 1 88 ? -2.902 4.726 8.616 1.00 88.75 88 THR A CA 1
ATOM 639 C C . THR A 1 88 ? -2.466 5.696 7.508 1.00 88.75 88 THR A C 1
ATOM 641 O O . THR A 1 88 ? -1.281 5.759 7.160 1.00 88.75 88 THR A O 1
ATOM 644 N N . PRO A 1 89 ? -3.387 6.513 6.963 1.00 82.62 89 PRO A N 1
ATOM 645 C CA . PRO A 1 89 ? -3.026 7.576 6.025 1.00 82.62 89 PRO A CA 1
ATOM 646 C C . PRO A 1 89 ? -2.008 8.572 6.593 1.00 82.62 89 PRO A C 1
ATOM 648 O O . PRO A 1 89 ? -1.177 9.089 5.853 1.00 82.62 89 PRO A O 1
ATOM 651 N N . GLU A 1 90 ? -2.070 8.852 7.895 1.00 85.12 90 GLU A N 1
ATOM 652 C CA . GLU A 1 90 ? -1.102 9.705 8.592 1.00 85.12 90 GLU A CA 1
ATOM 653 C C . GLU A 1 90 ? 0.274 9.037 8.677 1.00 85.12 90 GLU A C 1
ATOM 655 O O . GLU A 1 90 ? 1.260 9.639 8.264 1.00 85.12 90 GLU A O 1
ATOM 660 N N . GLY A 1 91 ? 0.334 7.751 9.038 1.00 87.94 91 GLY A N 1
ATOM 661 C CA . GLY A 1 91 ? 1.586 6.992 9.027 1.00 87.94 91 GLY A CA 1
ATOM 662 C C . GLY A 1 91 ? 2.238 6.950 7.642 1.00 87.94 91 GLY A C 1
ATOM 663 O O . GLY A 1 91 ? 3.455 7.082 7.523 1.00 87.94 91 GLY A O 1
ATOM 664 N N . LEU A 1 92 ? 1.442 6.857 6.569 1.00 87.56 92 LEU A N 1
ATOM 665 C CA . LEU A 1 92 ? 1.968 6.958 5.206 1.00 87.56 92 LEU A CA 1
ATOM 666 C C . LEU A 1 92 ? 2.477 8.372 4.882 1.00 87.56 92 LEU A C 1
ATOM 668 O O . LEU A 1 92 ? 3.504 8.514 4.218 1.00 87.56 92 LEU A O 1
ATOM 672 N N . ARG A 1 93 ? 1.787 9.422 5.353 1.00 83.81 93 ARG A N 1
ATOM 673 C CA . ARG A 1 93 ? 2.257 10.814 5.226 1.00 83.81 93 ARG A CA 1
ATOM 674 C C . ARG A 1 93 ? 3.550 11.064 5.982 1.00 83.81 93 ARG A C 1
ATOM 676 O O . ARG A 1 93 ? 4.296 11.940 5.579 1.00 83.81 93 ARG A O 1
ATOM 683 N N . GLU A 1 94 ? 3.823 10.365 7.066 1.00 88.44 94 GLU A N 1
ATOM 684 C CA . GLU A 1 94 ? 5.051 10.572 7.838 1.00 88.44 94 GLU A CA 1
ATOM 685 C C . GLU A 1 94 ? 6.210 9.720 7.301 1.00 88.44 94 GLU A C 1
ATOM 687 O O . GLU A 1 94 ? 7.380 10.108 7.401 1.00 88.44 94 GLU A O 1
ATOM 692 N N . ASN A 1 95 ? 5.900 8.600 6.637 1.00 88.88 95 ASN A N 1
ATOM 693 C CA . ASN A 1 95 ? 6.886 7.684 6.073 1.00 88.88 95 ASN A CA 1
ATOM 694 C C . ASN A 1 95 ? 7.566 8.254 4.816 1.00 88.88 95 ASN A C 1
ATOM 696 O O . ASN A 1 95 ? 7.219 7.972 3.669 1.00 88.88 95 ASN A O 1
ATOM 700 N N . THR A 1 96 ? 8.580 9.081 5.046 1.00 86.75 96 THR A N 1
ATOM 701 C CA . THR A 1 96 ? 9.336 9.764 3.990 1.00 86.75 96 THR A CA 1
ATOM 702 C C . THR A 1 96 ? 10.116 8.799 3.096 1.00 86.75 96 THR A C 1
ATOM 704 O O . THR A 1 96 ? 10.275 9.091 1.917 1.00 86.75 96 THR A O 1
ATOM 707 N N . ALA A 1 97 ? 10.559 7.647 3.610 1.00 87.75 97 ALA A N 1
ATOM 708 C CA . ALA A 1 97 ? 11.248 6.639 2.802 1.00 87.75 97 ALA A CA 1
ATOM 709 C C . ALA A 1 97 ? 10.307 6.042 1.747 1.00 87.75 97 ALA A C 1
ATOM 711 O O . ALA A 1 97 ? 10.587 6.132 0.555 1.00 87.75 97 ALA A O 1
ATOM 712 N N . VAL A 1 98 ? 9.141 5.541 2.175 1.00 87.06 98 VAL A N 1
ATOM 713 C CA . VAL A 1 98 ? 8.139 4.966 1.265 1.00 87.06 98 VAL A CA 1
ATOM 714 C C . VAL A 1 98 ? 7.633 6.007 0.272 1.00 87.06 98 VAL A C 1
ATOM 716 O O . VAL A 1 98 ? 7.465 5.702 -0.907 1.00 87.06 98 VAL A O 1
ATOM 719 N N . ARG A 1 99 ? 7.402 7.247 0.720 1.00 87.25 99 ARG A N 1
ATOM 720 C CA . ARG A 1 99 ? 6.946 8.313 -0.178 1.00 87.25 99 ARG A CA 1
ATOM 721 C C . ARG A 1 99 ? 7.979 8.641 -1.247 1.00 87.25 99 ARG A C 1
ATOM 723 O O . ARG A 1 99 ? 7.626 8.597 -2.418 1.00 87.25 99 ARG A O 1
ATOM 730 N N . LYS A 1 100 ? 9.233 8.888 -0.864 1.00 85.25 100 LYS A N 1
ATOM 731 C CA . LYS A 1 100 ? 10.312 9.199 -1.815 1.00 85.25 100 LYS A CA 1
ATOM 732 C C . LYS A 1 100 ? 10.572 8.074 -2.805 1.00 85.25 100 LYS A C 1
ATOM 734 O O . LYS A 1 100 ? 10.881 8.337 -3.957 1.00 85.25 100 LYS A O 1
ATOM 739 N N . GLU A 1 101 ? 10.490 6.833 -2.345 1.00 85.06 101 GLU A N 1
ATOM 740 C CA . GLU A 1 101 ? 10.820 5.674 -3.171 1.00 85.06 101 GLU A CA 1
ATOM 741 C C . GLU A 1 101 ? 9.672 5.274 -4.111 1.00 85.06 101 GLU A C 1
ATOM 743 O O . GLU A 1 101 ? 9.925 4.846 -5.235 1.00 85.06 101 GLU A O 1
ATOM 748 N N . TRP A 1 102 ? 8.411 5.425 -3.683 1.00 82.75 102 TRP A N 1
ATOM 749 C CA . TRP A 1 102 ? 7.270 4.835 -4.398 1.00 82.75 102 TRP A CA 1
ATOM 750 C C . TRP A 1 102 ? 6.193 5.819 -4.848 1.00 82.75 102 TRP A C 1
ATOM 752 O O . TRP A 1 102 ? 5.424 5.487 -5.752 1.00 82.75 102 TRP A O 1
ATOM 762 N N . LEU A 1 103 ? 6.064 6.980 -4.203 1.00 76.00 103 LEU A N 1
ATOM 763 C CA . LEU A 1 103 ? 4.874 7.830 -4.336 1.00 76.00 103 LEU A CA 1
ATOM 764 C C . LEU A 1 103 ? 5.161 9.260 -4.809 1.00 76.00 103 LEU A C 1
ATOM 766 O O . LEU A 1 103 ? 4.249 9.920 -5.306 1.00 76.00 103 LEU A O 1
ATOM 770 N N . GLU A 1 104 ? 6.389 9.738 -4.645 1.00 76.00 104 GLU A N 1
ATOM 771 C CA . GLU A 1 104 ? 6.872 11.018 -5.152 1.00 76.00 104 GLU A CA 1
ATOM 772 C C . GLU A 1 104 ? 7.482 10.786 -6.542 1.00 76.00 104 GLU A C 1
ATOM 774 O O . GLU A 1 104 ? 8.479 10.082 -6.691 1.00 76.00 104 GLU A O 1
ATOM 779 N N . VAL A 1 105 ? 6.840 11.354 -7.564 1.00 57.56 105 VAL A N 1
ATOM 780 C CA . VAL A 1 105 ? 7.356 11.512 -8.933 1.00 57.56 105 VAL A CA 1
ATOM 781 C C . VAL A 1 105 ? 7.356 12.984 -9.292 1.00 57.56 105 VAL A C 1
ATOM 783 O O . VAL A 1 105 ? 6.382 13.672 -8.901 1.00 57.56 105 VAL A O 1
#

Radius of gyration: 13.89 Å; chains: 1; bounding box: 30×29×48 Å

Foldseek 3Di:
DDDPPADFPDWDFQDWDDDVPATQAGGETDGHHQQFEEEEEWDPSNCQVVRDDDDNYHYHDDLDLVVRLVGGQWYFYGDSNYTPDTGHSVVVVVPPVSCVVTRPD